Protein AF-A0A6F8ZT40-F1 (afdb_monomer_lite)

Structure (mmCIF, N/CA/C/O backbone):
data_AF-A0A6F8ZT40-F1
#
_entry.id   AF-A0A6F8ZT40-F1
#
loop_
_atom_site.group_PDB
_atom_site.id
_atom_site.type_symbol
_atom_site.label_atom_id
_atom_site.label_alt_id
_atom_site.label_comp_id
_atom_site.label_asym_id
_atom_site.label_entity_id
_atom_site.label_seq_id
_atom_site.pdbx_PDB_ins_code
_atom_site.Cartn_x
_atom_site.Cartn_y
_atom_site.Cartn_z
_atom_site.occupancy
_atom_site.B_iso_or_equiv
_atom_site.auth_seq_id
_atom_site.auth_comp_id
_atom_site.auth_asym_id
_atom_site.auth_atom_id
_atom_site.pdbx_PDB_model_num
ATOM 1 N N . MET A 1 1 ? -7.444 12.658 -9.738 1.00 46.22 1 MET A N 1
ATOM 2 C CA . MET A 1 1 ? -6.207 11.840 -9.667 1.00 46.22 1 MET A CA 1
ATOM 3 C C . MET A 1 1 ? -5.191 12.609 -8.844 1.00 46.22 1 MET A C 1
ATOM 5 O O . MET A 1 1 ? -4.936 13.753 -9.195 1.00 46.22 1 MET A O 1
ATOM 9 N N . LYS A 1 2 ? -4.615 12.018 -7.787 1.00 57.69 2 LYS A N 1
ATOM 10 C CA . LYS A 1 2 ? -3.390 12.576 -7.191 1.00 57.69 2 LYS A CA 1
ATOM 11 C C . LYS A 1 2 ? -2.274 12.425 -8.232 1.00 57.69 2 LYS A C 1
ATOM 13 O O . LYS A 1 2 ? -1.905 11.302 -8.570 1.00 57.69 2 LYS A O 1
ATOM 18 N N . LEU A 1 3 ? -1.823 13.531 -8.821 1.00 53.12 3 LEU A N 1
ATOM 19 C CA . LEU A 1 3 ? -0.692 13.525 -9.744 1.00 53.12 3 LEU A CA 1
ATOM 20 C C . LEU A 1 3 ? 0.581 13.444 -8.893 1.00 53.12 3 LEU A C 1
ATOM 22 O O . LEU A 1 3 ? 1.023 14.448 -8.345 1.00 53.12 3 LEU A O 1
ATOM 26 N N . LYS A 1 4 ? 1.142 12.245 -8.729 1.00 65.25 4 LYS A N 1
ATOM 27 C CA . LYS A 1 4 ? 2.478 12.086 -8.146 1.00 65.25 4 LYS A CA 1
ATOM 28 C C . LYS A 1 4 ? 3.484 12.296 -9.274 1.00 65.25 4 LYS A C 1
ATOM 30 O O . LYS A 1 4 ? 3.775 11.367 -10.021 1.00 65.25 4 LYS A O 1
ATOM 35 N N . SER A 1 5 ? 3.911 13.543 -9.478 1.00 58.09 5 SER A N 1
ATOM 36 C CA . SER A 1 5 ? 4.694 13.954 -10.655 1.00 58.09 5 SER A CA 1
ATOM 37 C C . SER A 1 5 ? 6.080 13.311 -10.739 1.00 58.09 5 SER A C 1
ATOM 39 O O . SER A 1 5 ? 6.666 13.314 -11.814 1.00 58.09 5 SER A O 1
ATOM 41 N N . ASN A 1 6 ? 6.582 12.740 -9.638 1.00 72.38 6 ASN A N 1
ATOM 42 C CA . ASN A 1 6 ? 7.964 12.272 -9.531 1.00 72.38 6 ASN A CA 1
ATOM 43 C C . ASN A 1 6 ? 8.092 10.753 -9.311 1.00 72.38 6 ASN A C 1
ATOM 45 O O . ASN A 1 6 ? 9.182 10.292 -9.004 1.00 72.38 6 ASN A O 1
ATOM 49 N N . GLN A 1 7 ? 7.014 9.971 -9.459 1.00 82.44 7 GLN A N 1
ATOM 50 C CA . GLN A 1 7 ? 7.070 8.519 -9.230 1.00 82.44 7 GLN A CA 1
ATOM 51 C C 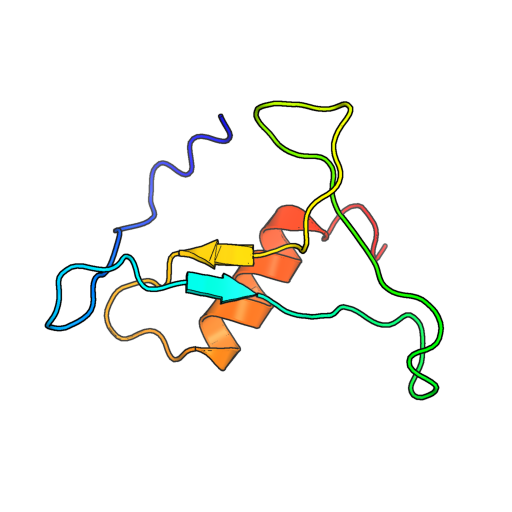. GLN A 1 7 ? 7.092 7.721 -10.531 1.00 82.44 7 GLN A C 1
ATOM 53 O O . GLN A 1 7 ? 6.107 7.673 -11.279 1.00 82.44 7 GLN A O 1
ATOM 58 N N . THR A 1 8 ? 8.211 7.042 -10.769 1.00 91.81 8 THR A N 1
ATOM 59 C CA . THR A 1 8 ? 8.381 6.120 -11.895 1.00 91.81 8 THR A CA 1
ATOM 60 C C . THR A 1 8 ? 7.618 4.825 -11.630 1.00 91.81 8 THR A C 1
ATOM 62 O O . THR A 1 8 ? 7.774 4.195 -10.589 1.00 91.81 8 THR A O 1
ATOM 65 N N . ARG A 1 9 ? 6.778 4.402 -12.582 1.00 93.75 9 ARG A N 1
ATOM 66 C CA . ARG A 1 9 ? 6.039 3.133 -12.477 1.00 93.75 9 ARG A CA 1
ATOM 67 C C . ARG A 1 9 ? 6.953 1.962 -12.818 1.00 93.75 9 ARG A C 1
ATOM 69 O O . ARG A 1 9 ? 7.563 1.970 -13.882 1.00 93.75 9 ARG A O 1
ATOM 76 N N . THR A 1 10 ? 6.949 0.939 -11.974 1.00 96.62 10 THR A N 1
ATOM 77 C CA . THR A 1 10 ? 7.654 -0.325 -12.213 1.00 96.62 10 THR A CA 1
ATOM 78 C C . THR A 1 10 ? 6.678 -1.465 -12.515 1.00 96.62 10 THR A C 1
ATOM 80 O O . THR A 1 10 ? 5.494 -1.400 -12.161 1.00 96.62 10 THR A O 1
ATOM 83 N N . TYR A 1 11 ? 7.172 -2.498 -13.200 1.00 96.88 11 TYR A N 1
ATOM 84 C CA . TYR A 1 11 ? 6.397 -3.654 -13.655 1.00 96.88 11 TYR A CA 1
ATOM 85 C C . TYR A 1 11 ? 7.176 -4.950 -13.399 1.00 96.88 11 TYR A C 1
ATOM 87 O O . TYR A 1 11 ? 8.404 -4.912 -13.306 1.00 96.88 11 TYR A O 1
ATOM 95 N N . ASP A 1 12 ? 6.471 -6.066 -13.231 1.00 96.38 12 ASP A N 1
ATOM 96 C CA . ASP A 1 12 ? 7.079 -7.398 -13.180 1.00 96.38 12 ASP A CA 1
ATOM 97 C C . ASP A 1 12 ? 7.332 -7.971 -14.589 1.00 96.38 12 ASP A C 1
ATOM 99 O O . ASP A 1 12 ? 7.103 -7.301 -15.600 1.00 96.38 12 ASP A O 1
ATOM 103 N N . GLY A 1 13 ? 7.844 -9.206 -14.654 1.00 97.19 13 GLY A N 1
ATOM 104 C CA . GLY A 1 13 ? 8.175 -9.878 -15.916 1.00 97.19 13 GLY A CA 1
ATOM 105 C C . GLY A 1 13 ? 6.970 -10.151 -16.821 1.00 97.19 13 GLY A C 1
ATOM 106 O O . GLY A 1 13 ? 7.144 -10.269 -18.032 1.00 97.19 13 GLY A O 1
ATOM 107 N N . ASP A 1 14 ? 5.765 -10.177 -16.253 1.00 97.75 14 ASP A N 1
ATOM 108 C CA . ASP A 1 14 ? 4.510 -10.411 -16.970 1.00 97.75 14 ASP A CA 1
ATOM 109 C C . ASP A 1 14 ? 3.807 -9.093 -17.353 1.00 97.75 14 ASP A C 1
ATOM 111 O O . ASP A 1 14 ? 2.751 -9.093 -17.988 1.00 97.75 14 ASP A O 1
ATOM 115 N N . GLY A 1 15 ? 4.395 -7.946 -16.992 1.00 96.75 15 GLY A N 1
ATOM 116 C CA . GLY A 1 15 ? 3.880 -6.617 -17.309 1.00 96.75 15 GLY A CA 1
ATOM 117 C C . GLY A 1 15 ? 2.841 -6.082 -16.318 1.00 96.75 15 GLY A C 1
ATOM 118 O O . GLY A 1 15 ? 2.229 -5.042 -16.588 1.00 96.75 15 GLY A O 1
ATOM 119 N N . TYR A 1 16 ? 2.640 -6.720 -15.161 1.00 97.31 16 TYR A N 1
ATOM 120 C CA . TYR A 1 16 ? 1.783 -6.168 -14.112 1.00 97.31 16 TYR A CA 1
ATOM 121 C C . TYR A 1 16 ? 2.510 -5.069 -13.349 1.00 97.31 16 TYR A C 1
ATOM 123 O O . TYR A 1 16 ? 3.699 -5.152 -13.049 1.00 97.31 16 TYR A O 1
ATOM 131 N N . LYS A 1 17 ? 1.783 -4.002 -13.006 1.00 96.69 17 LYS A N 1
ATOM 132 C CA . LYS A 1 17 ? 2.346 -2.894 -12.230 1.00 96.69 17 LYS A CA 1
ATOM 133 C C . LYS A 1 17 ? 2.686 -3.368 -10.816 1.00 96.69 17 LYS A C 1
ATOM 135 O O . LYS A 1 17 ? 1.785 -3.772 -10.081 1.00 96.69 17 LYS A O 1
ATOM 140 N N . LYS A 1 18 ? 3.938 -3.184 -10.396 1.00 97.50 18 LYS A N 1
ATOM 141 C CA . LYS A 1 18 ? 4.365 -3.471 -9.022 1.00 97.50 18 LYS A CA 1
ATOM 142 C C . LYS A 1 18 ? 3.766 -2.448 -8.056 1.00 97.50 18 LYS A C 1
ATOM 144 O O . LYS A 1 18 ? 3.846 -1.231 -8.272 1.00 97.50 18 LYS A O 1
ATOM 149 N N . ARG A 1 19 ? 3.132 -2.944 -6.994 1.00 97.38 19 ARG A N 1
ATOM 150 C CA . ARG A 1 19 ? 2.452 -2.139 -5.975 1.00 97.38 19 ARG A CA 1
ATOM 151 C C . ARG A 1 19 ? 2.725 -2.680 -4.585 1.00 97.38 19 ARG A C 1
ATOM 153 O O . ARG A 1 19 ? 2.895 -3.881 -4.418 1.00 97.38 19 ARG A O 1
ATOM 160 N N . ALA A 1 20 ? 2.695 -1.782 -3.612 1.00 97.25 20 ALA A N 1
ATOM 161 C CA . ALA A 1 20 ? 2.826 -2.101 -2.201 1.00 97.25 20 ALA A CA 1
ATOM 162 C C . ALA A 1 20 ? 1.783 -1.318 -1.390 1.00 97.25 20 ALA A C 1
ATOM 164 O O . ALA A 1 20 ? 1.381 -0.217 -1.780 1.00 97.25 20 ALA A O 1
ATOM 165 N N . ALA A 1 21 ? 1.316 -1.918 -0.299 1.00 97.06 21 ALA A N 1
ATOM 166 C CA . ALA A 1 21 ? 0.279 -1.396 0.586 1.00 97.06 21 ALA A CA 1
ATOM 167 C C . ALA A 1 21 ? 0.457 -1.999 1.988 1.00 97.06 21 ALA A C 1
ATOM 169 O O . ALA A 1 21 ? 1.072 -3.059 2.114 1.00 97.06 21 ALA A O 1
ATOM 170 N N . CYS A 1 22 ? -0.127 -1.373 3.012 1.00 95.88 22 CYS A N 1
ATOM 171 C CA . CYS A 1 22 ? -0.210 -1.953 4.355 1.00 95.88 22 CYS A CA 1
ATOM 172 C C . CYS A 1 22 ? -1.657 -2.021 4.834 1.00 95.88 22 CYS A C 1
ATOM 174 O O . CYS A 1 22 ? -2.456 -1.122 4.571 1.00 95.88 22 CYS A O 1
ATOM 176 N N . LEU A 1 23 ? -1.953 -3.045 5.631 1.00 96.56 23 LEU A N 1
ATOM 177 C CA . LEU A 1 23 ? -3.085 -3.009 6.547 1.00 96.56 23 LEU A CA 1
ATOM 178 C C . LEU A 1 23 ? -2.639 -2.267 7.806 1.00 96.56 23 LEU A C 1
ATOM 180 O O . LEU A 1 23 ? -1.827 -2.760 8.583 1.00 96.56 23 LEU A O 1
ATOM 184 N N . CYS A 1 24 ? -3.108 -1.033 7.956 1.00 94.69 24 CYS A N 1
ATOM 185 C CA . CYS A 1 24 ? -2.738 -0.173 9.073 1.00 94.69 24 CYS A CA 1
ATOM 186 C C . CYS A 1 24 ? -3.713 -0.388 10.229 1.00 94.69 24 CYS A C 1
ATOM 188 O O . CYS A 1 24 ? -4.774 0.236 10.265 1.00 94.69 24 CYS A O 1
ATOM 190 N N . PHE A 1 25 ? -3.367 -1.288 11.145 1.00 96.25 25 PHE A N 1
ATOM 191 C CA . PHE A 1 25 ? -4.189 -1.572 12.316 1.00 96.25 25 PHE A CA 1
ATOM 192 C C . PHE A 1 25 ? -4.044 -0.504 13.402 1.00 96.25 25 PHE A C 1
ATOM 194 O O . PHE A 1 25 ? -2.978 0.092 13.564 1.00 96.25 25 PHE A O 1
ATOM 201 N N . ARG A 1 26 ? -5.116 -0.277 14.171 1.00 93.81 26 ARG A N 1
ATOM 202 C CA . ARG A 1 26 ? -5.087 0.612 15.348 1.00 93.81 26 ARG A CA 1
ATOM 203 C C . ARG A 1 26 ? -4.166 0.078 16.453 1.00 93.81 26 ARG A C 1
ATOM 205 O O . ARG A 1 26 ? -3.550 0.863 17.169 1.00 93.81 26 ARG A O 1
ATOM 212 N N . SER A 1 27 ? -4.116 -1.241 16.611 1.00 95.56 27 SER A N 1
ATOM 213 C CA . SER A 1 27 ? -3.446 -1.953 17.702 1.00 95.56 27 SER A CA 1
ATOM 214 C C . SER A 1 27 ? -2.969 -3.329 17.241 1.00 95.56 27 SER A C 1
ATOM 216 O O . SER A 1 27 ? -3.385 -3.821 16.194 1.00 95.56 27 SER A O 1
ATOM 218 N N . GLU A 1 28 ? -2.151 -3.983 18.069 1.00 96.00 28 GLU A N 1
ATOM 219 C CA . GLU A 1 28 ? -1.678 -5.362 17.849 1.00 96.00 28 GLU A CA 1
ATOM 220 C C . GLU A 1 28 ? -2.804 -6.413 17.859 1.00 96.00 28 GLU A C 1
ATOM 222 O O . GLU A 1 28 ? -2.578 -7.549 17.460 1.00 96.00 28 GLU A O 1
ATOM 227 N N . SER A 1 29 ? -4.019 -6.055 18.300 1.00 97.69 29 SER A N 1
ATOM 228 C CA . SER A 1 29 ? -5.194 -6.935 18.216 1.00 97.69 29 SER A CA 1
ATOM 229 C C . SER A 1 29 ? -5.774 -7.056 16.803 1.00 97.69 29 SER A C 1
ATOM 231 O O . SER A 1 29 ? -6.582 -7.946 16.568 1.00 97.69 29 SER A O 1
ATOM 233 N N . GLU A 1 30 ? -5.381 -6.176 15.874 1.00 97.31 30 GLU A N 1
ATOM 234 C CA . GLU A 1 30 ? -5.802 -6.198 14.463 1.00 97.31 30 GLU A CA 1
ATOM 235 C C . GLU A 1 30 ? -7.329 -6.101 14.220 1.00 97.31 30 GLU A C 1
ATOM 237 O O . GLU A 1 30 ? -7.831 -6.466 13.159 1.00 97.31 30 G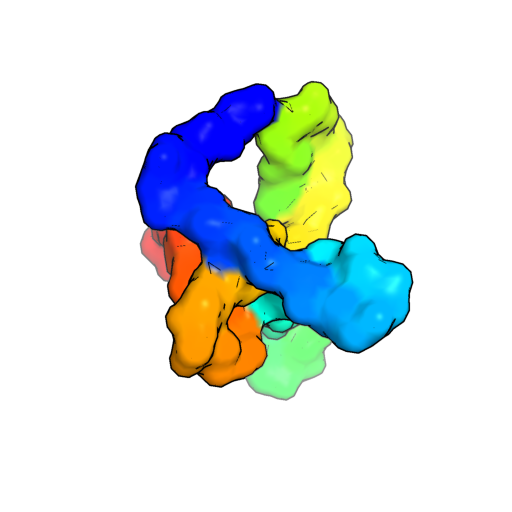LU A O 1
ATOM 242 N N . GLU A 1 31 ? -8.091 -5.558 15.175 1.00 97.88 31 GLU A N 1
ATOM 243 C CA . GLU A 1 31 ? -9.565 -5.491 15.101 1.00 97.88 31 GLU A CA 1
ATOM 244 C C . GLU A 1 31 ? -10.095 -4.318 14.259 1.00 97.88 31 GLU A C 1
ATOM 246 O O . GLU A 1 31 ? -11.189 -4.381 13.697 1.00 97.88 31 GLU 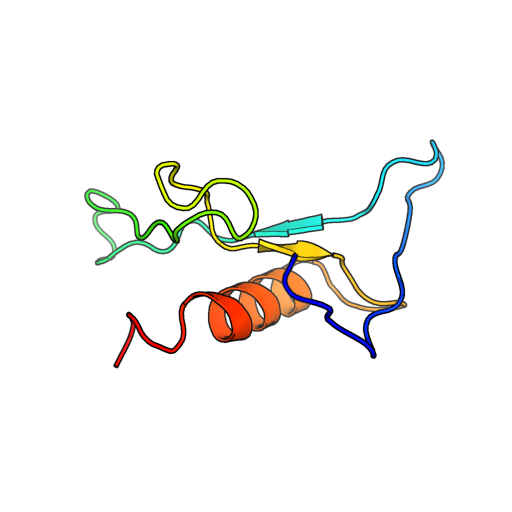A O 1
ATOM 251 N N . GLU A 1 32 ? -9.321 -3.236 14.155 1.00 96.81 32 GLU A N 1
ATOM 252 C CA . GLU A 1 32 ? -9.680 -2.029 13.409 1.00 96.81 32 GLU A CA 1
ATOM 253 C C . GLU A 1 32 ? -8.581 -1.674 12.409 1.00 96.81 32 GLU A C 1
ATOM 255 O O . GLU A 1 32 ? -7.412 -1.577 12.784 1.00 96.81 32 GLU A O 1
ATOM 260 N N . VAL A 1 33 ? -8.961 -1.419 11.151 1.00 96.12 33 VAL A N 1
ATOM 261 C CA . VAL A 1 33 ? -8.042 -1.052 10.064 1.00 96.12 33 VAL A CA 1
ATOM 262 C C . VAL A 1 33 ? -8.346 0.339 9.514 1.00 96.12 33 VAL A C 1
ATOM 264 O O . VAL A 1 33 ? -9.501 0.717 9.310 1.00 96.12 33 VAL A O 1
ATOM 267 N N . LEU A 1 34 ? -7.292 1.100 9.232 1.00 95.06 34 LEU A N 1
ATOM 268 C CA . LEU A 1 34 ? -7.383 2.404 8.594 1.00 95.06 34 LEU A CA 1
ATOM 269 C C . LEU A 1 34 ? -7.537 2.270 7.072 1.00 95.06 34 LEU A C 1
ATOM 271 O O . LEU A 1 34 ? -6.704 1.668 6.392 1.00 95.06 34 LEU A O 1
ATOM 275 N N . LEU A 1 35 ? -8.576 2.909 6.535 1.00 95.56 35 LEU A N 1
ATOM 276 C CA . LEU A 1 35 ? -8.791 3.094 5.100 1.00 95.56 35 LEU A CA 1
ATOM 277 C C . LEU A 1 35 ? -8.688 4.576 4.734 1.00 95.56 35 LEU A C 1
ATOM 279 O O . LEU A 1 35 ? -8.943 5.457 5.555 1.00 95.56 35 LEU A O 1
ATOM 283 N N . VAL A 1 36 ? -8.364 4.854 3.473 1.00 94.25 36 VAL A N 1
ATOM 284 C CA . VAL A 1 36 ? -8.324 6.214 2.918 1.00 94.25 36 VAL A CA 1
ATOM 285 C C . VAL A 1 36 ? -9.370 6.373 1.818 1.00 94.25 36 VAL A C 1
ATOM 287 O O . VAL A 1 36 ? -9.778 5.401 1.179 1.00 94.25 36 VAL A O 1
ATOM 290 N N . SER A 1 37 ? -9.829 7.602 1.582 1.00 93.81 37 SER A N 1
ATOM 291 C CA . SER A 1 37 ? -10.775 7.875 0.499 1.00 93.81 37 SER A CA 1
ATOM 292 C C . SER A 1 37 ? -10.089 7.796 -0.868 1.00 93.81 37 SER A C 1
ATOM 294 O O . SER A 1 37 ? -8.956 8.247 -1.070 1.00 93.81 37 SER A O 1
ATOM 296 N N . SER A 1 38 ? -10.779 7.215 -1.849 1.00 92.50 38 SER A N 1
ATOM 297 C CA . SER A 1 38 ? -10.253 7.094 -3.206 1.00 92.50 38 SER A CA 1
ATOM 298 C C . SER A 1 38 ? -10.131 8.460 -3.883 1.00 92.50 38 SER A C 1
ATOM 300 O O . SER A 1 38 ? -11.075 9.242 -3.963 1.00 92.50 38 SER A O 1
ATOM 302 N N . SER A 1 39 ? -8.972 8.714 -4.496 1.00 87.50 39 SER A N 1
ATOM 303 C CA . SER A 1 39 ? -8.704 9.971 -5.215 1.00 87.50 39 SER A CA 1
ATOM 304 C C . SER A 1 39 ? -9.544 10.188 -6.484 1.00 87.50 39 SER A C 1
ATOM 306 O O . SER A 1 39 ? -9.499 11.275 -7.067 1.00 87.50 39 SER A O 1
ATOM 308 N N . ARG A 1 40 ? -10.234 9.149 -6.976 1.00 89.56 40 ARG A N 1
ATOM 309 C CA . ARG A 1 40 ? -11.124 9.219 -8.153 1.00 89.56 40 ARG A CA 1
ATOM 310 C C . ARG A 1 40 ? -12.601 9.144 -7.776 1.00 89.56 40 ARG A C 1
ATOM 312 O O . ARG A 1 40 ? -13.419 9.702 -8.494 1.00 89.56 40 ARG A O 1
ATOM 319 N N . HIS A 1 41 ? -12.917 8.460 -6.680 1.00 93.12 41 HIS A N 1
ATOM 320 C CA . HIS A 1 41 ? -14.278 8.231 -6.199 1.00 93.12 41 HIS A CA 1
ATOM 321 C C . HIS A 1 41 ? -14.296 8.496 -4.687 1.00 93.12 41 HIS A C 1
ATOM 323 O O . HIS A 1 41 ? -14.089 7.554 -3.925 1.00 93.12 41 HIS A O 1
ATOM 329 N N . PRO A 1 42 ? -14.435 9.762 -4.244 1.00 92.00 42 PRO A N 1
ATOM 330 C CA . PRO A 1 42 ? -14.283 10.138 -2.833 1.00 92.00 42 PRO A CA 1
ATOM 331 C C . PRO A 1 42 ? -15.264 9.452 -1.870 1.00 92.00 42 PRO A C 1
ATOM 333 O O . PRO A 1 42 ? -15.006 9.396 -0.675 1.00 92.00 42 PRO A O 1
ATOM 336 N N . ASP A 1 43 ? -16.365 8.921 -2.398 1.00 95.00 43 ASP A N 1
ATOM 337 C CA . ASP A 1 43 ? -17.375 8.104 -1.720 1.00 95.00 43 ASP A CA 1
ATOM 338 C C . ASP A 1 43 ? -16.923 6.658 -1.439 1.00 95.00 43 ASP A C 1
ATOM 340 O O . ASP A 1 43 ? -17.597 5.925 -0.717 1.00 95.00 43 ASP A O 1
ATOM 344 N N . LYS A 1 44 ? -15.784 6.233 -1.997 1.00 95.94 44 LYS A N 1
ATOM 345 C CA . LYS A 1 44 ? -15.235 4.883 -1.841 1.00 95.94 44 LYS A CA 1
ATOM 346 C C . LYS A 1 44 ? -13.985 4.882 -0.974 1.00 95.94 44 LYS A C 1
ATOM 348 O O . LYS A 1 44 ? -13.121 5.751 -1.099 1.00 95.94 44 LYS A O 1
ATOM 353 N N . TRP A 1 45 ? -13.853 3.826 -0.182 1.00 95.88 45 TRP A N 1
ATOM 354 C CA . TRP A 1 45 ? -12.704 3.567 0.678 1.00 95.88 45 TRP A CA 1
ATOM 355 C C . TRP A 1 45 ? -11.755 2.561 0.033 1.00 95.88 45 TRP A C 1
ATOM 357 O O . TRP A 1 45 ? -12.193 1.621 -0.633 1.00 95.88 45 TRP A O 1
ATOM 367 N N . ILE A 1 46 ? -10.455 2.772 0.213 1.00 95.75 46 ILE A N 1
ATOM 368 C CA . ILE A 1 46 ? -9.391 1.899 -0.287 1.00 95.75 46 ILE A CA 1
ATOM 369 C C . ILE A 1 46 ? -8.332 1.686 0.795 1.00 95.75 46 ILE A C 1
ATOM 371 O O . ILE A 1 46 ? -8.164 2.516 1.690 1.00 95.75 46 ILE A O 1
ATOM 375 N N . VAL A 1 47 ? -7.596 0.582 0.683 1.00 96.62 47 VAL A N 1
ATOM 376 C CA . VAL A 1 47 ? -6.375 0.364 1.468 1.00 96.62 47 VAL A CA 1
ATOM 377 C C . VAL A 1 47 ? -5.304 1.352 0.980 1.00 96.62 47 VAL A C 1
ATOM 379 O O . VAL A 1 47 ? -5.129 1.466 -0.240 1.00 96.62 47 VAL A O 1
ATOM 382 N N . PRO A 1 48 ? -4.608 2.070 1.882 1.00 95.50 48 PRO A N 1
ATOM 383 C CA . PRO A 1 48 ? -3.533 2.980 1.496 1.00 95.50 48 PRO A CA 1
ATOM 384 C C . PRO A 1 48 ? -2.383 2.215 0.834 1.00 95.50 48 PRO A C 1
ATOM 386 O O . PRO A 1 48 ? -1.925 1.185 1.338 1.00 95.50 48 PRO A O 1
ATOM 389 N N . GLY A 1 49 ? -1.918 2.707 -0.312 1.00 95.31 49 GLY A N 1
ATOM 390 C CA . GLY A 1 49 ? -0.893 2.013 -1.083 1.00 95.31 49 GLY A CA 1
ATOM 391 C C . GLY A 1 49 ? -0.749 2.498 -2.520 1.00 95.31 49 GLY A C 1
ATOM 392 O O . GLY A 1 49 ? -1.698 2.929 -3.183 1.00 95.31 49 GLY A O 1
ATOM 393 N N . GLY A 1 50 ? 0.437 2.314 -3.088 1.00 95.19 50 GLY A N 1
ATOM 394 C CA . GLY A 1 50 ? 0.780 2.882 -4.389 1.00 95.19 50 GLY A CA 1
ATOM 395 C C . GLY A 1 50 ? 1.730 2.032 -5.204 1.00 95.19 50 GLY A C 1
ATOM 396 O O . GLY A 1 50 ? 1.643 0.806 -5.190 1.00 95.19 50 GLY A O 1
ATOM 397 N N . GLY A 1 51 ? 2.512 2.694 -6.053 1.00 95.94 51 GLY A N 1
ATOM 398 C CA . GLY A 1 51 ? 3.456 2.030 -6.947 1.00 95.94 51 GLY A CA 1
ATOM 399 C C . GLY A 1 51 ? 4.813 1.890 -6.276 1.00 95.94 51 GLY A C 1
ATOM 400 O O . GLY A 1 51 ? 5.221 2.790 -5.549 1.00 95.94 51 GLY A O 1
ATOM 401 N N . MET A 1 52 ? 5.502 0.788 -6.556 1.00 96.50 52 MET A N 1
ATOM 402 C CA . MET A 1 52 ? 6.911 0.662 -6.189 1.00 96.50 52 MET A CA 1
ATOM 403 C C . MET A 1 52 ? 7.774 1.492 -7.142 1.00 96.50 52 MET A C 1
ATOM 405 O O . MET A 1 52 ? 7.528 1.494 -8.356 1.00 96.50 52 MET A O 1
ATOM 409 N N . GLU A 1 53 ? 8.786 2.158 -6.601 1.00 95.38 53 GLU A N 1
ATOM 410 C CA . GLU A 1 53 ? 9.821 2.851 -7.368 1.00 95.38 53 GLU A CA 1
ATOM 411 C C . GLU A 1 53 ? 10.940 1.879 -7.817 1.00 95.38 53 GLU A C 1
ATOM 413 O O . GLU A 1 53 ? 10.999 0.737 -7.345 1.00 95.38 53 GLU A O 1
ATOM 418 N N . PRO A 1 54 ? 11.791 2.254 -8.797 1.00 95.06 54 PRO A N 1
ATOM 419 C CA . PRO A 1 54 ? 12.926 1.427 -9.216 1.00 95.06 54 PRO A CA 1
ATOM 420 C C . PRO A 1 54 ? 13.863 1.112 -8.046 1.00 95.06 54 PRO A C 1
ATOM 422 O O . PRO A 1 54 ? 14.148 1.996 -7.245 1.00 95.06 54 PRO A O 1
ATOM 425 N N . GLU A 1 55 ? 14.341 -0.133 -7.968 1.00 94.19 55 GLU A N 1
ATOM 426 C CA . GLU A 1 55 ? 15.211 -0.633 -6.885 1.00 94.19 55 GLU A CA 1
ATOM 427 C C . GLU A 1 55 ? 14.635 -0.493 -5.457 1.00 94.19 55 GLU A C 1
ATOM 429 O O . GLU A 1 55 ? 15.350 -0.677 -4.475 1.00 94.19 55 GLU A O 1
ATOM 434 N N . GLU A 1 56 ? 13.342 -0.180 -5.318 1.00 95.50 56 GLU A N 1
ATOM 435 C CA . GLU A 1 56 ? 12.683 -0.053 -4.019 1.00 95.50 56 GLU A CA 1
ATOM 436 C C . GLU A 1 56 ? 12.223 -1.423 -3.499 1.00 95.50 56 GLU A C 1
ATOM 438 O O . GLU A 1 56 ? 11.536 -2.177 -4.198 1.00 95.50 56 GLU A O 1
ATOM 443 N N . GLU A 1 57 ? 12.551 -1.726 -2.242 1.00 97.38 57 GLU A N 1
ATOM 444 C CA . GLU A 1 57 ? 12.049 -2.919 -1.559 1.00 97.38 57 GLU A CA 1
ATOM 445 C C . GLU A 1 57 ? 10.543 -2.791 -1.239 1.00 97.38 57 GLU A C 1
ATOM 447 O O . GLU A 1 57 ? 10.077 -1.709 -0.861 1.00 97.38 57 GLU A O 1
ATOM 452 N N . PRO A 1 58 ? 9.744 -3.875 -1.332 1.00 97.25 58 PRO A N 1
ATOM 453 C CA . PRO A 1 58 ? 8.293 -3.811 -1.131 1.00 97.25 58 PRO A CA 1
ATOM 454 C C . PRO A 1 58 ? 7.857 -3.231 0.223 1.00 97.25 58 PRO A C 1
ATOM 456 O O . PRO A 1 58 ? 6.872 -2.498 0.289 1.00 97.25 58 PRO A O 1
ATOM 459 N N . ASN A 1 59 ? 8.578 -3.540 1.304 1.00 96.88 59 ASN A N 1
ATOM 460 C CA . ASN A 1 59 ? 8.284 -3.031 2.647 1.00 96.88 59 ASN A CA 1
ATOM 461 C C . ASN A 1 59 ? 8.544 -1.518 2.767 1.00 96.88 59 ASN A C 1
ATOM 463 O O . ASN A 1 59 ? 7.763 -0.812 3.403 1.00 96.88 59 ASN A O 1
ATOM 467 N N . VAL A 1 60 ? 9.601 -1.017 2.120 1.00 96.75 60 VAL A N 1
ATOM 468 C CA . VAL A 1 60 ? 9.924 0.415 2.052 1.00 96.75 60 VAL A CA 1
ATOM 469 C C . VAL A 1 60 ? 8.851 1.154 1.254 1.00 96.75 60 VAL A C 1
ATOM 471 O O . VAL A 1 60 ? 8.304 2.146 1.741 1.00 96.75 60 VAL A O 1
ATOM 474 N N . ALA A 1 61 ? 8.469 0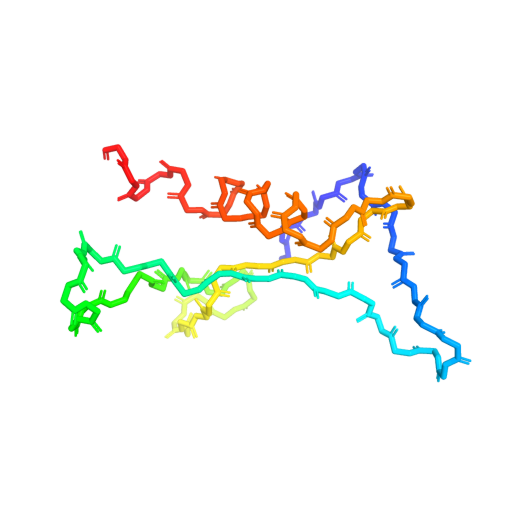.612 0.094 1.00 96.31 61 ALA A N 1
ATOM 475 C CA . ALA A 1 61 ? 7.397 1.155 -0.735 1.00 96.31 61 ALA A CA 1
ATOM 476 C C . ALA A 1 61 ? 6.066 1.232 0.027 1.00 96.31 61 ALA A C 1
ATOM 478 O O . ALA A 1 61 ? 5.373 2.247 -0.025 1.00 96.31 61 ALA A O 1
ATOM 479 N N . ALA A 1 62 ? 5.713 0.177 0.768 1.00 96.00 62 ALA A N 1
ATOM 480 C CA . ALA A 1 62 ? 4.482 0.132 1.550 1.00 96.00 62 ALA A CA 1
ATOM 481 C C . ALA A 1 62 ? 4.462 1.219 2.641 1.00 96.00 62 ALA A C 1
ATOM 483 O O . ALA A 1 62 ? 3.496 1.976 2.737 1.00 96.00 62 ALA A O 1
ATOM 484 N N . ALA A 1 63 ? 5.547 1.350 3.415 1.00 94.31 63 ALA A N 1
ATOM 485 C CA . ALA A 1 63 ? 5.664 2.358 4.469 1.00 94.31 63 ALA A CA 1
ATOM 486 C C . ALA A 1 63 ? 5.612 3.794 3.917 1.00 94.31 63 ALA A C 1
ATOM 488 O O . ALA A 1 63 ? 4.893 4.640 4.456 1.00 94.31 63 ALA A O 1
ATOM 489 N N . ARG A 1 64 ? 6.329 4.065 2.816 1.00 94.69 64 ARG A N 1
ATOM 490 C CA . ARG A 1 64 ? 6.312 5.363 2.128 1.00 94.69 64 ARG A CA 1
ATOM 491 C C . ARG A 1 64 ? 4.908 5.715 1.638 1.00 94.69 64 ARG A C 1
ATOM 493 O O . ARG A 1 64 ? 4.426 6.813 1.900 1.00 94.69 64 ARG A O 1
ATOM 500 N N . GLU A 1 65 ? 4.238 4.789 0.960 1.00 95.00 65 GLU A N 1
ATOM 501 C CA . GLU A 1 65 ? 2.8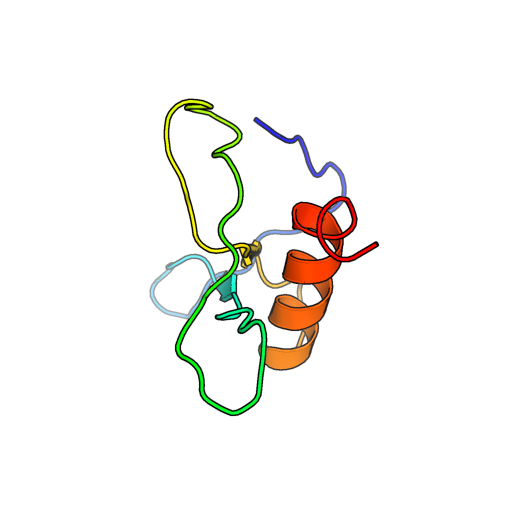99 5.008 0.406 1.00 95.00 65 GLU A CA 1
ATOM 502 C C . GLU A 1 65 ? 1.847 5.261 1.487 1.00 95.00 65 GLU A C 1
ATOM 504 O O . GLU A 1 65 ? 1.051 6.195 1.374 1.00 95.00 65 GLU A O 1
ATOM 509 N N . VAL A 1 66 ? 1.877 4.481 2.569 1.00 93.94 66 VAL A N 1
ATOM 510 C CA . VAL A 1 66 ? 1.017 4.713 3.736 1.00 93.94 66 VAL A CA 1
ATOM 511 C C . VAL A 1 66 ? 1.271 6.093 4.320 1.00 93.94 66 VAL A C 1
ATOM 513 O O . VAL A 1 66 ? 0.318 6.823 4.578 1.00 93.94 66 VAL A O 1
ATOM 516 N N . CYS A 1 67 ? 2.536 6.480 4.493 1.00 91.62 67 CYS A N 1
ATOM 517 C CA . CYS A 1 67 ? 2.881 7.813 4.967 1.00 91.62 67 CYS A CA 1
ATOM 518 C C . CYS A 1 67 ? 2.291 8.885 4.036 1.00 91.62 67 CYS A C 1
ATOM 520 O O . CYS A 1 67 ? 1.555 9.744 4.495 1.00 91.62 67 CYS A O 1
ATOM 522 N N . GLU A 1 68 ? 2.489 8.802 2.721 1.00 91.12 68 GLU A N 1
ATOM 523 C CA . GLU A 1 68 ? 1.970 9.791 1.764 1.00 91.12 68 GLU A CA 1
ATOM 524 C C . GLU A 1 68 ? 0.429 9.890 1.721 1.00 91.12 68 GLU A C 1
ATOM 526 O O . GLU A 1 68 ? -0.128 10.965 1.463 1.00 91.12 68 GLU A O 1
ATOM 531 N N . GLU A 1 69 ? -0.284 8.780 1.926 1.00 90.06 69 GLU A N 1
ATOM 532 C CA . GLU A 1 69 ? -1.743 8.730 1.782 1.00 90.06 69 GLU A CA 1
ATOM 533 C C . GLU A 1 69 ? -2.511 8.890 3.097 1.00 90.06 69 GLU A C 1
ATOM 535 O O . GLU A 1 69 ? -3.608 9.455 3.074 1.00 90.06 69 GLU A O 1
ATOM 540 N N . ALA A 1 70 ? -1.930 8.458 4.217 1.00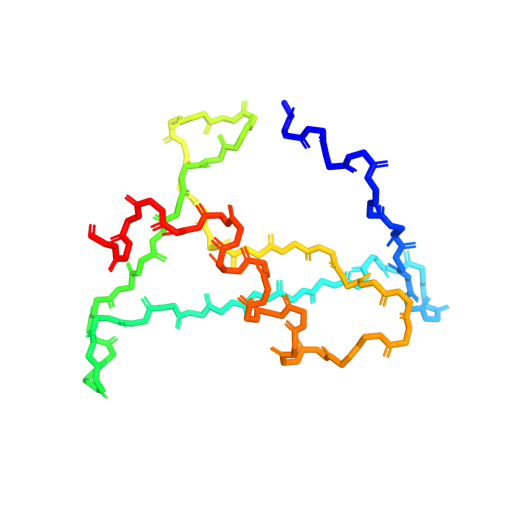 84.94 70 ALA A N 1
ATOM 541 C CA . ALA A 1 70 ? -2.565 8.402 5.529 1.00 84.94 70 ALA A CA 1
ATOM 542 C C . ALA A 1 70 ? -1.919 9.316 6.590 1.00 84.94 70 ALA A C 1
ATOM 544 O O . ALA A 1 70 ? -2.436 9.368 7.705 1.00 84.94 70 ALA A O 1
ATOM 545 N N . VAL A 1 71 ? -0.874 10.107 6.270 1.00 71.50 71 VAL A N 1
ATOM 546 C CA . VAL A 1 71 ? -0.213 11.019 7.244 1.00 71.50 71 VAL A CA 1
ATOM 547 C C . VAL A 1 71 ? -1.188 11.913 8.003 1.00 71.50 71 VAL A C 1
ATOM 549 O O . VAL A 1 71 ? -0.971 12.224 9.166 1.00 71.50 71 VAL A O 1
ATOM 552 N N . ARG A 1 72 ? -2.274 12.336 7.345 1.00 59.19 72 ARG A N 1
ATOM 553 C CA . ARG A 1 72 ? -3.273 13.248 7.924 1.00 59.19 72 ARG A CA 1
ATOM 554 C C . ARG A 1 72 ? -4.272 12.561 8.858 1.00 59.19 72 ARG A C 1
ATOM 556 O O . ARG A 1 72 ? -5.146 13.242 9.374 1.00 59.19 72 ARG A O 1
ATOM 563 N N . VAL A 1 73 ? -4.192 11.239 9.003 1.00 57.59 73 VAL A N 1
ATOM 564 C CA . VAL A 1 73 ? -5.110 10.429 9.819 1.00 57.59 73 VAL A CA 1
ATOM 565 C C . VAL A 1 73 ? -4.383 9.748 10.989 1.00 57.59 73 VAL A C 1
ATOM 567 O O . VAL A 1 73 ? -5.032 9.257 11.903 1.00 57.59 73 VAL A O 1
ATOM 570 N N . ILE A 1 74 ? -3.044 9.733 10.973 1.00 53.19 74 ILE A N 1
ATOM 571 C CA . ILE A 1 74 ? -2.193 9.126 12.013 1.00 53.19 74 ILE A CA 1
ATOM 572 C C . ILE A 1 74 ? -1.687 10.180 13.036 1.00 53.19 74 ILE A C 1
ATOM 574 O O . ILE A 1 74 ? -1.151 9.801 14.074 1.00 53.19 74 ILE A O 1
ATOM 578 N N . LEU A 1 75 ? -1.882 11.486 12.777 1.00 47.22 75 LEU A N 1
ATOM 579 C CA . LEU A 1 75 ? -1.606 12.599 13.710 1.00 47.22 75 LEU A CA 1
ATOM 580 C C . LEU A 1 75 ? -2.874 13.107 14.403 1.00 47.22 75 LEU A C 1
ATOM 582 O O . LEU A 1 75 ? -3.914 13.196 13.712 1.00 47.22 75 LEU A O 1
#

Foldseek 3Di:
DPCPPPADWDADPVRHTAKAADQDAPDPVRPDGDWAADPVHNVDTDGQMDGAGPPGDRVRRHVVRCCVGCVVPVD

pLDDT: mean 89.55, std 13.6, range [46.22, 97.88]

Sequence (75 aa):
MKLKSNQTRTYDGDGYKKRAACLCFRSESEEEVLLVSSSRHPDKWIVPGGGMEPEEEPNVAAAREVCEEAVRVIL

Radius of gyration: 13.24 Å; chains: 1; bounding box: 33×24×36 Å

Secondary structure (DSSP, 8-state):
----TT----B-TTSPBPEEE--EESSTT---EE-EE-SS-TTSEE-SEEEPPTT--HHHHHHHHHHHHHHHHH-